Protein AF-A0A968EST2-F1 (afdb_monomer_lite)

Secondary structure (DSSP, 8-state):
-HHHHHHHTS-HHHHHHHHTT-HHHHHHHHHHHHHHHHHTTT---HHHHHHHHHHHTTS--TTGGG---EEEES--PPPHHHHHHHHHHHTTS-EEEE----S-HHHHHHHHHHHHHTT---------PPPPPS-----SSHHHHHHHHHHHHHHHHHTT--GGG-----S-HHHHHHHH-

Sequence (181 aa):
VRAHRALSELDDPALARLRATGLRTAEVVRIHGAVATRLRSGFSDEQDLVDAAVSALAGPSPVLDQLGPAIVFLPQRLTSSQTRLLTAVGDRGPLHVVAGVTGVERADDPVRTAVVALGGEWPDPGSTAPATADAALSVSDADDEVRHAVREIMAAALDGVPLGRCAVLYGNADPYGRLIA

Radius of gyration: 22.6 Å; chains: 1; bounding box: 52×50×50 Å

Foldseek 3Di:
DVLLVVCLLDDPVVLVVQLVPDDVSVVSSVVSVVVCVVCVVPDDDPQNVLVVLLVVLVDDDPVLLPPAEAEAEADFADRSSRLSSLLSNVVSHHYHYDHDDQQDCVRRVRSCVSCVSSVHDDDDPPHHHHDDDPDDDDDDDPLVVLVVLVVVLVVVVVVPDPSVPDDDDDDDCPPNVVNND

Structure (mmCIF, N/CA/C/O backbone):
data_AF-A0A968EST2-F1
#
_entry.id   AF-A0A968EST2-F1
#
loop_
_atom_site.group_PDB
_atom_site.id
_atom_site.type_symbol
_atom_site.label_atom_id
_atom_site.label_alt_id
_atom_site.label_comp_id
_atom_site.label_asym_id
_atom_site.label_entity_id
_atom_site.label_seq_id
_atom_site.pdbx_PDB_ins_code
_atom_site.Cartn_x
_atom_site.Cartn_y
_atom_site.Cartn_z
_atom_site.occupancy
_atom_site.B_iso_or_equiv
_atom_site.auth_seq_id
_atom_site.auth_comp_id
_atom_site.auth_asym_id
_atom_site.auth_atom_id
_atom_site.pdbx_PDB_model_num
ATOM 1 N N . VAL A 1 1 ? -14.835 13.474 -3.139 1.00 64.06 1 VAL A N 1
ATOM 2 C CA . VAL A 1 1 ? -14.476 12.068 -2.828 1.00 64.06 1 VAL A CA 1
ATOM 3 C C . VAL A 1 1 ? -13.168 11.965 -2.038 1.00 64.06 1 VAL A C 1
ATOM 5 O O . VAL A 1 1 ? -13.246 11.613 -0.872 1.00 64.06 1 VAL A O 1
ATOM 8 N N . ARG A 1 2 ? -11.996 12.358 -2.574 1.00 78.81 2 ARG A N 1
ATOM 9 C CA . ARG A 1 2 ? -10.688 12.215 -1.879 1.00 78.81 2 ARG A CA 1
ATOM 10 C C . ARG A 1 2 ? -10.628 12.832 -0.473 1.00 78.81 2 ARG A C 1
ATOM 12 O O . ARG A 1 2 ? -10.204 12.162 0.456 1.00 78.81 2 ARG A O 1
ATOM 19 N N . ALA A 1 3 ? -11.083 14.077 -0.311 1.00 82.12 3 ALA A N 1
ATOM 20 C CA . ALA A 1 3 ? -11.085 14.746 0.994 1.00 82.12 3 ALA A CA 1
ATOM 21 C C . ALA A 1 3 ? -12.013 14.061 2.012 1.00 82.12 3 ALA A C 1
ATOM 23 O O . ALA A 1 3 ? -11.669 13.969 3.179 1.00 82.12 3 ALA A O 1
ATOM 24 N N . HIS A 1 4 ? -13.165 13.543 1.570 1.00 82.50 4 HIS A N 1
ATOM 25 C CA . HIS A 1 4 ? -14.077 12.806 2.444 1.00 82.50 4 HIS A CA 1
ATOM 26 C C . HIS A 1 4 ? -13.445 11.489 2.910 1.00 82.50 4 HIS A C 1
ATOM 28 O O . HIS A 1 4 ? -13.439 11.237 4.106 1.00 82.50 4 HIS A O 1
ATOM 34 N N . ARG A 1 5 ? -12.827 10.720 1.999 1.00 81.00 5 ARG A N 1
ATOM 35 C CA . ARG A 1 5 ? -12.101 9.484 2.344 1.00 81.00 5 ARG A CA 1
ATOM 36 C C . ARG A 1 5 ? -10.985 9.746 3.358 1.00 81.00 5 ARG A C 1
ATOM 38 O O . ARG A 1 5 ? -10.945 9.096 4.387 1.00 81.00 5 ARG A O 1
ATOM 45 N N . ALA A 1 6 ? -10.146 10.753 3.108 1.00 83.94 6 ALA A N 1
ATOM 46 C CA . ALA A 1 6 ? -9.049 11.102 4.011 1.00 83.94 6 ALA A CA 1
ATOM 47 C C . ALA A 1 6 ? -9.532 11.537 5.405 1.00 83.94 6 ALA A C 1
ATOM 49 O O . ALA A 1 6 ? -8.909 11.194 6.399 1.00 83.94 6 ALA A O 1
ATOM 50 N N . LEU A 1 7 ? -10.642 12.281 5.488 1.00 87.88 7 LEU A N 1
ATOM 51 C CA . LEU A 1 7 ? -11.231 12.665 6.774 1.00 87.88 7 LEU A CA 1
ATOM 52 C C . LEU A 1 7 ? -11.902 11.494 7.495 1.00 87.88 7 LEU A C 1
ATOM 54 O O . LEU A 1 7 ? -11.974 11.526 8.714 1.00 87.88 7 LEU A O 1
ATOM 58 N N . SER A 1 8 ? -12.363 10.478 6.763 1.00 85.81 8 SER A N 1
ATOM 59 C CA . SER A 1 8 ? -12.994 9.294 7.361 1.00 85.81 8 SER A CA 1
ATOM 60 C C . SER A 1 8 ? -11.975 8.436 8.119 1.00 85.81 8 SER A C 1
ATOM 62 O O . SER A 1 8 ? -12.333 7.785 9.087 1.00 85.81 8 SER A O 1
ATOM 64 N N . GLU A 1 9 ? -10.688 8.481 7.752 1.00 84.69 9 GLU A N 1
ATOM 65 C CA . GLU A 1 9 ? -9.622 7.785 8.496 1.00 84.69 9 GLU A CA 1
ATOM 66 C C . GLU A 1 9 ? -9.309 8.406 9.870 1.00 84.69 9 GLU A C 1
ATOM 68 O O . GLU A 1 9 ? -8.563 7.819 10.657 1.00 84.69 9 GLU A O 1
ATOM 73 N N . LEU A 1 10 ? -9.829 9.603 10.153 1.00 86.31 10 LEU A N 1
ATOM 74 C CA . LEU A 1 10 ? -9.503 10.365 11.352 1.00 86.31 10 LEU A CA 1
ATOM 75 C C . LEU A 1 10 ? -10.518 10.123 12.465 1.00 86.31 10 LEU A C 1
ATOM 77 O O . LEU A 1 10 ? -11.724 10.123 12.239 1.00 86.31 10 LEU A O 1
ATOM 81 N N . ASP A 1 11 ? -10.011 10.010 13.690 1.00 82.88 11 ASP A N 1
ATOM 82 C CA . ASP A 1 11 ? -10.841 9.955 14.885 1.00 82.88 11 ASP A CA 1
ATOM 83 C C . ASP A 1 11 ? -11.453 11.329 15.232 1.00 82.88 11 ASP A C 1
ATOM 85 O O . ASP A 1 11 ? -11.012 12.391 14.771 1.00 82.88 11 ASP A O 1
ATOM 89 N N . ASP A 1 12 ? -12.485 11.324 16.079 1.00 85.31 12 ASP A N 1
ATOM 90 C CA . ASP A 1 12 ? -13.164 12.547 16.524 1.00 85.31 12 ASP A CA 1
ATOM 91 C C . ASP A 1 12 ? -12.202 13.603 17.114 1.00 85.31 12 ASP A C 1
ATOM 93 O O . ASP A 1 12 ? -12.330 14.788 16.768 1.00 85.31 12 ASP A O 1
ATOM 97 N N . PRO A 1 13 ? -11.199 13.233 17.943 1.00 89.12 13 PRO A N 1
ATOM 98 C CA . PRO A 1 13 ? -10.165 14.161 18.392 1.00 89.12 13 PRO A CA 1
ATOM 99 C C . PRO A 1 13 ? -9.362 14.801 17.251 1.00 89.12 13 PRO A C 1
ATOM 101 O O . PRO A 1 13 ? -9.110 16.011 17.288 1.00 89.12 13 PRO A O 1
ATOM 104 N N . ALA A 1 14 ? -8.947 14.041 16.233 1.00 89.75 14 ALA A N 1
ATOM 105 C CA . ALA A 1 14 ? -8.238 14.586 15.077 1.00 89.75 14 ALA A CA 1
ATOM 106 C C . ALA A 1 14 ? -9.124 15.527 14.255 1.00 89.75 14 ALA A C 1
ATOM 108 O O . ALA A 1 14 ? -8.673 16.615 13.876 1.00 89.75 14 ALA A O 1
ATOM 109 N N . LEU A 1 15 ? -10.395 15.178 14.047 1.00 91.62 15 LEU A N 1
ATOM 110 C CA . LEU A 1 15 ? -11.357 16.054 13.374 1.00 91.62 15 LEU A CA 1
ATOM 111 C C . LEU A 1 15 ? -11.587 17.355 14.156 1.00 91.62 15 LEU A C 1
ATOM 113 O O . LEU A 1 15 ? -11.681 18.428 13.554 1.00 91.62 15 LEU A O 1
ATOM 117 N N . ALA A 1 16 ? -11.636 17.296 15.490 1.00 90.94 16 ALA A N 1
ATOM 118 C CA . ALA A 1 16 ? -11.726 18.483 16.339 1.00 90.94 16 ALA A CA 1
ATOM 119 C C . ALA A 1 16 ? -10.489 19.388 16.199 1.00 90.94 16 ALA A C 1
ATOM 121 O O . ALA A 1 16 ? -10.640 20.600 16.016 1.00 90.94 16 ALA A O 1
ATOM 122 N N . ARG A 1 17 ? -9.278 18.812 16.189 1.00 94.50 17 ARG A N 1
ATOM 123 C CA . ARG A 1 17 ? -8.038 19.569 15.934 1.00 94.50 17 ARG A CA 1
ATOM 124 C C . ARG A 1 17 ? -8.050 20.233 14.558 1.00 94.50 17 ARG A C 1
ATOM 126 O O . ARG A 1 17 ? -7.703 21.405 14.452 1.00 94.50 17 ARG A O 1
ATOM 133 N N . LEU A 1 18 ? -8.507 19.533 13.517 1.00 92.94 18 LEU A N 1
ATOM 134 C CA . LEU A 1 18 ? -8.620 20.102 12.171 1.00 92.94 18 LEU A CA 1
ATOM 135 C C . LEU A 1 18 ? -9.603 21.274 12.111 1.00 92.94 18 LEU A C 1
ATOM 137 O O . LEU A 1 18 ? -9.278 22.299 11.510 1.00 92.94 18 LEU A O 1
ATOM 141 N N . ARG A 1 19 ? -10.765 21.174 12.769 1.00 92.69 19 ARG A N 1
ATOM 142 C CA . ARG A 1 19 ? -11.729 22.289 12.858 1.00 92.69 19 ARG A CA 1
ATOM 143 C C . ARG A 1 19 ? -11.097 23.552 13.453 1.00 92.69 19 ARG A C 1
ATOM 145 O O . ARG A 1 19 ? -11.405 24.647 12.997 1.00 92.69 19 ARG A O 1
ATOM 152 N N . ALA A 1 20 ? -10.190 23.405 14.418 1.00 93.75 20 ALA A N 1
ATOM 153 C CA . ALA A 1 20 ? -9.529 24.530 15.080 1.00 93.75 20 ALA A CA 1
ATOM 154 C C . ALA A 1 20 ? -8.467 25.243 14.216 1.00 93.75 20 ALA A C 1
ATOM 156 O O . ALA A 1 20 ? -8.042 26.340 14.566 1.00 93.75 20 ALA A O 1
ATOM 157 N N . THR A 1 21 ? -8.047 24.665 13.084 1.00 94.75 21 THR A N 1
ATOM 158 C CA . THR A 1 21 ? -6.991 25.254 12.231 1.00 94.75 21 THR A CA 1
ATOM 159 C C . THR A 1 21 ? -7.448 26.467 11.416 1.00 94.75 21 THR A C 1
ATOM 161 O O . THR A 1 21 ? -6.616 27.259 10.980 1.00 94.75 21 THR A O 1
ATOM 164 N N . GLY A 1 22 ? -8.756 26.632 11.195 1.00 94.69 22 GLY A N 1
ATOM 165 C CA . GLY A 1 22 ? -9.299 27.781 10.476 1.00 94.69 22 GLY A CA 1
ATOM 166 C C . GLY A 1 22 ? -10.699 27.551 9.913 1.00 94.69 22 GLY A C 1
ATOM 167 O O . GLY A 1 22 ? -11.165 26.419 9.782 1.00 94.69 22 GLY A O 1
ATOM 168 N N . LEU A 1 23 ? -11.357 28.647 9.523 1.00 93.81 23 LEU A N 1
ATOM 169 C CA . LEU A 1 23 ? -12.758 28.646 9.076 1.00 93.81 23 LEU A CA 1
ATOM 170 C C . LEU A 1 23 ? -13.008 27.713 7.883 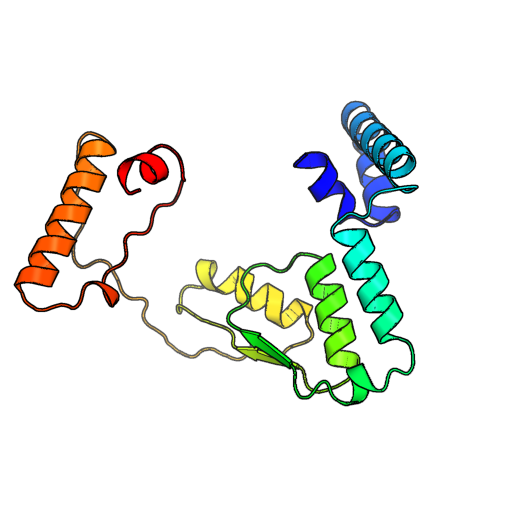1.00 93.81 23 LEU A C 1
ATOM 172 O O . LEU A 1 23 ? -13.971 26.951 7.876 1.00 93.81 23 LEU A O 1
ATOM 176 N N . ARG A 1 24 ? -12.114 27.722 6.886 1.00 92.81 24 ARG A N 1
ATOM 177 C CA . ARG A 1 24 ? -12.250 26.861 5.702 1.00 92.81 24 ARG A CA 1
ATOM 178 C C . ARG A 1 24 ? -12.141 25.379 6.060 1.00 92.81 24 ARG A C 1
ATOM 180 O O . ARG A 1 24 ? -12.927 24.580 5.561 1.00 92.81 24 ARG A O 1
ATOM 187 N N . THR A 1 25 ? -11.192 25.005 6.916 1.00 93.38 25 THR A N 1
ATOM 188 C CA . THR A 1 25 ? -11.027 23.613 7.358 1.00 93.38 25 THR A CA 1
ATOM 189 C C . THR A 1 25 ? -12.229 23.160 8.180 1.00 93.38 25 THR A C 1
ATOM 191 O O . THR A 1 25 ? -12.746 22.067 7.951 1.00 93.38 25 THR A O 1
ATOM 194 N N . ALA A 1 26 ? -12.728 24.018 9.075 1.00 92.62 26 ALA A N 1
ATOM 195 C CA . ALA A 1 26 ? -13.935 23.751 9.848 1.00 92.62 26 ALA A CA 1
ATOM 196 C C . ALA A 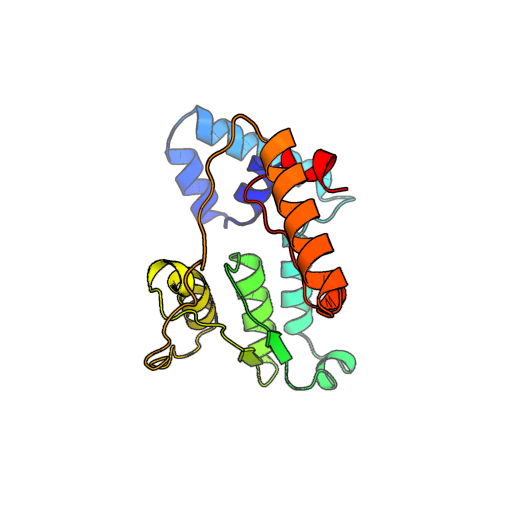1 26 ? -15.146 23.460 8.948 1.00 92.62 26 ALA A C 1
ATOM 198 O O . ALA A 1 26 ? -15.856 22.482 9.186 1.00 92.62 26 ALA A O 1
ATOM 199 N N . GLU A 1 27 ? -15.334 24.236 7.876 1.00 95.44 27 GLU A N 1
ATOM 200 C CA . GLU A 1 27 ? -16.402 23.999 6.897 1.00 95.44 27 GLU A CA 1
ATOM 201 C C . GLU A 1 27 ? -16.255 22.660 6.167 1.00 95.44 27 GLU A C 1
ATOM 203 O O . GLU A 1 27 ? -17.237 21.933 6.014 1.00 95.44 27 GLU A O 1
ATOM 208 N N . VAL A 1 28 ? -15.038 22.273 5.767 1.00 94.12 28 VAL A N 1
ATOM 209 C CA . VAL A 1 28 ? -14.808 20.964 5.130 1.00 94.12 28 VAL A CA 1
ATOM 210 C C . VAL A 1 28 ? -15.152 19.820 6.089 1.00 94.12 28 VAL A C 1
ATOM 212 O O . VAL A 1 28 ? -15.849 18.884 5.691 1.00 94.12 28 VAL A O 1
ATOM 215 N N . VAL A 1 29 ? -14.732 19.903 7.357 1.00 94.38 29 VAL A N 1
ATOM 216 C CA . VAL A 1 29 ? -15.063 18.883 8.368 1.00 94.38 29 VAL A CA 1
ATOM 217 C C . VAL A 1 29 ? -16.572 18.854 8.653 1.00 94.38 29 VAL A C 1
ATOM 219 O O . VAL A 1 29 ? -17.153 17.777 8.806 1.00 94.38 29 VAL A O 1
ATOM 222 N N . ARG A 1 30 ? -17.238 20.016 8.683 1.00 94.19 30 ARG A N 1
ATOM 223 C CA . ARG A 1 30 ? -18.699 20.114 8.838 1.00 94.19 30 ARG A CA 1
ATOM 224 C C . ARG A 1 30 ? -19.429 19.423 7.684 1.00 94.19 30 ARG A C 1
ATOM 226 O O . ARG A 1 30 ? -20.341 18.636 7.931 1.00 94.19 30 ARG A O 1
ATOM 233 N N . ILE A 1 31 ? -19.019 19.683 6.440 1.00 94.06 31 ILE A N 1
ATOM 234 C CA . ILE A 1 31 ? -19.592 19.040 5.249 1.00 94.06 31 ILE A CA 1
ATOM 235 C C . ILE A 1 31 ? -19.350 17.530 5.286 1.00 94.06 31 ILE A C 1
ATOM 237 O O . ILE A 1 31 ? -20.287 16.773 5.046 1.00 94.06 31 ILE A O 1
ATOM 241 N N . HIS A 1 32 ? -18.138 17.079 5.627 1.00 91.62 32 HIS A N 1
ATOM 242 C CA . HIS A 1 32 ? -17.841 15.652 5.782 1.00 91.62 32 HIS A CA 1
ATOM 243 C C . HIS A 1 32 ? -18.798 14.982 6.784 1.00 91.62 32 HIS A C 1
ATOM 245 O O . HIS A 1 32 ? -19.425 13.986 6.429 1.00 91.62 32 HIS A O 1
ATOM 251 N N . GLY A 1 33 ? -19.000 15.569 7.970 1.00 90.00 33 GLY A N 1
ATOM 252 C CA . GLY A 1 33 ? -19.917 15.019 8.976 1.00 90.00 33 GLY A CA 1
ATOM 253 C C . GLY A 1 33 ? -21.389 15.015 8.538 1.00 90.00 33 GLY A C 1
ATOM 254 O O . GLY A 1 33 ? -22.123 14.067 8.829 1.00 90.00 33 GLY A O 1
ATOM 255 N N . ALA A 1 34 ? -21.826 16.039 7.797 1.00 91.94 34 ALA A N 1
ATOM 256 C CA . ALA A 1 34 ? -23.176 16.096 7.235 1.00 91.94 34 ALA A CA 1
ATOM 257 C C . ALA A 1 34 ? -23.397 15.017 6.159 1.00 91.94 34 ALA A C 1
ATOM 259 O O . ALA A 1 34 ? -24.446 14.371 6.142 1.00 91.94 34 ALA A O 1
ATOM 260 N N . VAL A 1 35 ? -22.399 14.792 5.296 1.00 90.19 35 VAL A N 1
ATOM 261 C CA . VAL A 1 35 ? -22.420 13.724 4.285 1.00 90.19 35 VAL A CA 1
ATOM 262 C C . VAL A 1 35 ? -22.455 12.354 4.955 1.00 90.19 35 VAL A C 1
ATOM 264 O O . VAL A 1 35 ? -23.361 11.580 4.655 1.00 90.19 35 VAL A O 1
ATOM 267 N N . ALA A 1 36 ? -21.552 12.086 5.905 1.00 87.69 36 ALA A N 1
ATOM 268 C CA . ALA A 1 36 ? -21.522 10.823 6.645 1.00 87.69 36 ALA A CA 1
ATOM 269 C C . ALA A 1 36 ? -22.883 10.549 7.305 1.00 87.69 36 ALA A C 1
ATOM 271 O O . ALA A 1 36 ? -23.489 9.503 7.096 1.00 87.69 36 ALA A O 1
ATOM 272 N N . THR A 1 37 ? -23.445 11.549 7.993 1.00 89.62 37 THR A N 1
ATOM 273 C CA . THR A 1 37 ? -24.767 11.444 8.630 1.00 89.62 37 THR A CA 1
ATOM 274 C C . THR A 1 37 ? -25.881 11.076 7.660 1.00 89.62 37 THR A C 1
ATOM 276 O O . THR A 1 37 ? -26.744 10.271 8.004 1.00 89.62 37 THR A O 1
ATOM 279 N N . ARG A 1 38 ? -25.872 11.653 6.457 1.00 90.12 38 ARG A N 1
ATOM 280 C CA . ARG A 1 38 ? -26.900 11.393 5.447 1.00 90.12 38 ARG A CA 1
ATOM 281 C C . ARG A 1 38 ? -26.769 10.010 4.806 1.00 90.12 38 ARG A C 1
ATOM 283 O O . ARG A 1 38 ? -27.780 9.470 4.371 1.00 90.12 38 ARG A O 1
ATOM 290 N N . LEU A 1 39 ? -25.557 9.464 4.728 1.00 89.44 39 LEU A N 1
ATOM 291 C CA . LEU A 1 39 ? -25.290 8.170 4.093 1.00 89.44 39 LEU A CA 1
ATOM 292 C C . LEU A 1 39 ? -25.456 6.978 5.050 1.00 89.44 39 LEU A C 1
ATOM 294 O O . LEU A 1 39 ? -25.831 5.902 4.586 1.00 89.44 39 LEU A O 1
ATOM 298 N N . ARG A 1 40 ? -25.287 7.183 6.367 1.00 85.38 40 ARG A N 1
ATOM 299 C CA . ARG A 1 40 ? -25.328 6.128 7.403 1.00 85.38 40 ARG A CA 1
ATOM 300 C C . ARG A 1 40 ? -26.530 5.178 7.349 1.00 85.38 40 ARG A C 1
ATOM 302 O O . ARG A 1 40 ? -26.417 4.048 7.800 1.00 85.38 40 ARG A O 1
ATOM 309 N N . SER A 1 41 ? -27.695 5.616 6.863 1.00 84.69 41 SER A N 1
ATOM 310 C CA . SER A 1 41 ? -28.906 4.782 6.876 1.00 84.69 41 SER A CA 1
ATOM 311 C C . SER A 1 41 ? -28.983 3.756 5.743 1.00 84.69 41 SER A C 1
ATOM 313 O O . SER A 1 41 ? -29.874 2.912 5.773 1.00 84.69 41 SER A O 1
ATOM 315 N N . GLY A 1 42 ? -28.116 3.837 4.730 1.00 88.88 42 GLY A N 1
ATOM 316 C CA . GLY A 1 42 ? -28.184 2.940 3.569 1.00 88.88 42 GLY A CA 1
ATOM 317 C C . GLY A 1 42 ? -26.850 2.612 2.909 1.00 88.88 42 GLY A C 1
ATOM 318 O O . GLY A 1 42 ? -26.836 1.850 1.947 1.00 88.88 42 GLY A O 1
ATOM 319 N N . PHE A 1 43 ? -25.747 3.177 3.396 1.00 87.44 43 PHE A N 1
ATOM 320 C CA . PHE A 1 43 ? -24.418 2.965 2.840 1.00 87.44 43 PHE A CA 1
ATOM 321 C C . PHE A 1 43 ? -23.405 2.783 3.964 1.00 87.44 43 PHE A C 1
ATOM 323 O O . PHE A 1 43 ? -23.509 3.432 5.003 1.00 87.44 43 PHE A O 1
ATOM 330 N N . SER A 1 44 ? -22.422 1.930 3.700 1.00 85.12 44 SER A N 1
ATOM 331 C CA . SER A 1 44 ? -21.214 1.776 4.504 1.00 85.12 44 SER A CA 1
ATOM 332 C C . SER A 1 44 ? -20.021 2.206 3.667 1.00 85.12 44 SER A C 1
ATOM 334 O O . SER A 1 44 ? -19.972 1.913 2.465 1.00 85.12 44 SER A O 1
ATOM 336 N N . ASP A 1 45 ? -19.074 2.900 4.283 1.00 85.19 45 ASP A N 1
ATOM 337 C CA . ASP A 1 45 ? -17.776 3.164 3.674 1.00 85.19 45 ASP A CA 1
ATOM 338 C C . ASP A 1 45 ? -16.708 2.148 4.123 1.00 85.19 45 ASP A C 1
ATOM 340 O O . ASP A 1 45 ? -16.985 1.163 4.805 1.00 85.19 45 ASP A O 1
ATOM 344 N N . GLU A 1 46 ? -15.469 2.352 3.677 1.00 84.50 46 GLU A N 1
ATOM 345 C CA . GLU A 1 46 ? -14.337 1.487 4.025 1.00 84.50 46 GLU A CA 1
ATOM 346 C C . GLU A 1 46 ? -14.062 1.454 5.539 1.00 84.50 46 GLU A C 1
ATOM 348 O O . GLU A 1 46 ? -13.641 0.420 6.053 1.00 84.50 46 GLU A O 1
ATOM 353 N N . GLN A 1 47 ? -14.326 2.548 6.260 1.00 83.75 47 GLN A N 1
ATOM 354 C CA . GLN A 1 47 ? -14.119 2.630 7.707 1.00 83.75 47 GLN A CA 1
ATOM 355 C C . GLN A 1 47 ? -15.212 1.888 8.461 1.00 83.75 47 GLN A C 1
ATOM 357 O O . GLN A 1 47 ? -14.891 1.100 9.347 1.00 83.75 47 GLN A O 1
ATOM 362 N N . ASP A 1 48 ? -16.473 2.049 8.050 1.00 86.62 48 ASP A N 1
ATOM 363 C CA . ASP A 1 48 ? -17.592 1.296 8.625 1.00 86.62 48 ASP A CA 1
ATOM 364 C C . ASP A 1 48 ? -17.354 -0.221 8.512 1.00 86.62 48 ASP A C 1
ATOM 366 O O . ASP A 1 48 ? -17.606 -0.977 9.453 1.00 86.62 48 ASP A O 1
ATOM 370 N N . LEU A 1 49 ? -16.830 -0.676 7.366 1.00 90.44 49 LEU A N 1
ATOM 371 C CA . LEU A 1 49 ? -16.499 -2.085 7.141 1.00 90.44 49 LEU A CA 1
ATOM 372 C C . LEU A 1 49 ? -15.337 -2.559 8.019 1.00 90.44 49 LEU A C 1
ATOM 374 O O . LEU A 1 49 ? -15.401 -3.662 8.565 1.00 90.44 49 LEU A O 1
ATOM 378 N N . VAL A 1 50 ? -14.290 -1.744 8.169 1.00 91.81 50 VAL A N 1
ATOM 379 C CA . VAL A 1 50 ? -13.159 -2.056 9.054 1.00 91.81 50 VAL A CA 1
ATOM 380 C C . VAL A 1 50 ? -13.616 -2.140 10.506 1.00 91.81 50 VAL A C 1
ATOM 382 O O . VAL A 1 50 ? -13.289 -3.112 11.184 1.00 91.81 50 VAL A O 1
ATOM 385 N N . ASP A 1 51 ? -14.398 -1.176 10.981 1.00 89.56 51 ASP A N 1
ATOM 386 C CA . ASP A 1 51 ? -14.851 -1.136 12.369 1.00 89.56 51 ASP A CA 1
ATOM 387 C C . ASP A 1 51 ? -15.814 -2.298 12.670 1.00 89.56 51 ASP A C 1
ATOM 389 O O . ASP A 1 51 ? -15.698 -2.951 13.712 1.00 89.56 51 ASP A O 1
ATOM 393 N N . ALA A 1 52 ? -16.700 -2.640 11.728 1.00 91.38 52 ALA A N 1
ATOM 394 C CA . ALA A 1 52 ? -17.542 -3.830 11.827 1.00 91.38 52 ALA A CA 1
ATOM 395 C C . ALA A 1 52 ? -16.714 -5.127 11.858 1.00 91.38 52 ALA A C 1
ATOM 397 O O . ALA A 1 52 ? -17.002 -6.019 12.659 1.00 91.38 52 ALA A O 1
ATOM 398 N N . ALA A 1 53 ? -15.668 -5.232 11.032 1.00 92.56 53 ALA A N 1
ATOM 399 C CA . ALA A 1 53 ? -14.777 -6.391 11.018 1.00 92.56 53 ALA A CA 1
ATOM 400 C C . ALA A 1 53 ? -13.980 -6.519 12.326 1.00 92.56 53 ALA A C 1
ATOM 402 O O . ALA A 1 53 ? -13.929 -7.605 12.900 1.00 92.56 53 ALA A O 1
ATOM 403 N N . VAL A 1 54 ? -13.422 -5.419 12.840 1.00 93.44 54 VAL A N 1
ATOM 404 C CA . VAL A 1 54 ? -12.737 -5.380 14.144 1.00 93.44 54 VAL A CA 1
ATOM 405 C C . VAL A 1 54 ? -13.696 -5.771 15.271 1.00 93.44 54 VAL A C 1
ATOM 407 O O . VAL A 1 54 ? -13.336 -6.564 16.139 1.00 93.44 54 VAL A O 1
ATOM 410 N N . SER A 1 55 ? -14.940 -5.287 15.240 1.00 91.81 55 SER A N 1
ATOM 411 C CA . SER A 1 55 ? -15.962 -5.672 16.220 1.00 91.81 55 SER A CA 1
ATOM 412 C C . SER A 1 55 ? -16.312 -7.164 16.137 1.00 91.81 55 SER A C 1
ATOM 414 O O . SER A 1 55 ? -16.389 -7.840 17.165 1.00 91.81 55 SER A O 1
ATOM 416 N N . ALA A 1 56 ? -16.448 -7.720 14.929 1.00 90.81 56 ALA A N 1
ATOM 417 C CA . ALA A 1 56 ? -16.659 -9.156 14.734 1.00 90.81 56 ALA A CA 1
ATOM 418 C C . ALA A 1 56 ? -15.462 -9.987 15.241 1.00 90.81 56 ALA A C 1
ATOM 420 O O . ALA A 1 56 ? -15.652 -11.033 15.865 1.00 90.81 56 ALA A O 1
ATOM 421 N N . LEU A 1 57 ? -14.240 -9.474 15.060 1.00 90.69 57 LEU A N 1
ATOM 422 C CA . LEU A 1 57 ? -12.991 -9.994 15.626 1.00 90.69 57 LEU A CA 1
ATOM 423 C C . LEU A 1 57 ? -12.859 -9.766 17.144 1.00 90.69 57 LEU A C 1
ATOM 425 O O . LEU A 1 57 ? -11.852 -10.166 17.722 1.00 90.69 57 LEU A O 1
ATOM 429 N N . ALA A 1 58 ? -13.868 -9.261 17.857 1.00 86.81 58 ALA A N 1
ATOM 430 C CA . ALA A 1 58 ? -13.914 -9.309 19.326 1.00 86.81 58 ALA A CA 1
ATOM 431 C C . ALA A 1 58 ? -14.802 -10.450 19.868 1.00 86.81 58 ALA A C 1
ATOM 433 O O . ALA A 1 58 ? -14.603 -10.906 20.992 1.00 86.81 58 ALA A O 1
ATOM 434 N N . GLY A 1 59 ? -15.757 -10.951 19.075 1.00 85.81 59 GLY A N 1
ATOM 435 C CA . GLY A 1 59 ? -16.718 -11.976 19.503 1.00 85.81 59 GLY A CA 1
ATOM 436 C C . GLY A 1 59 ? -16.322 -13.425 19.168 1.00 85.81 59 GLY A C 1
ATOM 437 O O . GLY A 1 59 ? -15.529 -13.661 18.253 1.00 85.81 59 GLY A O 1
ATOM 438 N N . PRO A 1 60 ? -16.888 -14.429 19.860 1.00 83.38 60 PRO A N 1
ATOM 439 C CA . PRO A 1 60 ? -16.693 -15.832 19.499 1.00 83.38 60 PRO A CA 1
ATOM 440 C C . PRO A 1 60 ? -17.251 -16.106 18.097 1.00 83.38 60 PRO A C 1
ATOM 442 O O . PRO A 1 60 ? -18.359 -15.679 17.769 1.00 83.38 60 PRO A O 1
ATOM 445 N N . SER A 1 61 ? -16.492 -16.816 17.262 1.00 84.06 61 SER A N 1
ATOM 446 C CA . SER A 1 61 ? -16.924 -17.164 15.907 1.00 84.06 61 SER A CA 1
ATOM 447 C C . SER A 1 61 ? -16.236 -18.445 15.431 1.00 84.06 61 SER A C 1
ATOM 449 O O . SER A 1 61 ? -15.033 -18.411 15.175 1.00 84.06 61 SER A O 1
ATOM 451 N N . PRO A 1 62 ? -16.991 -19.534 15.189 1.00 83.69 62 PRO A N 1
ATOM 452 C CA . PRO A 1 62 ? -16.433 -20.800 14.702 1.00 83.69 62 PRO A CA 1
ATOM 453 C C . PRO A 1 62 ? -15.689 -20.690 13.365 1.00 83.69 62 PRO A C 1
ATOM 455 O O . PRO A 1 62 ? -14.865 -21.541 13.040 1.00 83.69 62 PRO A O 1
ATOM 458 N N . VAL A 1 63 ? -16.014 -19.671 12.563 1.00 84.25 63 VAL A N 1
ATOM 459 C CA . VAL A 1 63 ? -15.332 -19.385 11.293 1.00 84.25 63 VAL A CA 1
ATOM 460 C C . VAL A 1 63 ? -13.978 -18.731 11.553 1.00 84.25 63 VAL A C 1
ATOM 462 O O . VAL A 1 63 ? -12.999 -19.074 10.899 1.00 84.25 63 VAL A O 1
ATOM 465 N N . LEU A 1 64 ? -13.910 -17.813 12.522 1.00 82.56 64 LEU A N 1
ATOM 466 C CA . LEU A 1 64 ? -12.658 -17.156 12.898 1.00 82.56 64 LEU A CA 1
ATOM 467 C C . LEU A 1 64 ? -11.729 -18.104 13.663 1.00 82.56 64 LEU A C 1
ATOM 469 O O . LEU A 1 64 ? -10.521 -17.982 13.529 1.00 82.56 64 LEU A O 1
ATOM 473 N N . ASP A 1 65 ? -12.269 -19.090 14.378 1.00 83.12 65 ASP A N 1
ATOM 474 C CA . ASP A 1 65 ? -11.468 -20.129 15.044 1.00 83.12 65 ASP A CA 1
ATOM 475 C C . ASP A 1 65 ? -10.733 -21.042 14.040 1.00 83.12 65 ASP A C 1
ATOM 477 O O . ASP A 1 65 ? -9.767 -21.717 14.387 1.00 83.12 65 ASP A O 1
ATOM 481 N N . GLN A 1 66 ? -11.181 -21.058 12.780 1.00 85.88 66 GLN A N 1
ATOM 482 C CA . GLN A 1 66 ? -10.531 -21.765 11.670 1.00 85.88 66 GLN A CA 1
ATOM 483 C C . GLN A 1 66 ? -9.584 -20.865 10.868 1.00 85.88 66 GLN A C 1
ATOM 485 O O . GLN A 1 66 ? -8.923 -21.343 9.941 1.00 85.88 66 GLN A O 1
ATOM 490 N N . LEU A 1 67 ? -9.518 -19.571 11.196 1.00 81.38 67 LEU A N 1
ATOM 491 C CA . LEU A 1 67 ? -8.578 -18.646 10.585 1.00 81.38 67 LEU A CA 1
ATOM 492 C C . LEU A 1 67 ? -7.184 -19.002 11.112 1.00 81.38 67 LEU A C 1
ATOM 494 O O . LEU A 1 67 ? -6.805 -18.645 12.223 1.00 81.38 67 LEU A O 1
ATOM 498 N N . GLY A 1 68 ? -6.449 -19.793 10.332 1.00 87.31 68 GLY A N 1
ATOM 499 C CA . GLY A 1 68 ? -5.057 -20.120 10.622 1.00 87.31 68 GLY A CA 1
ATOM 500 C C . GLY A 1 68 ? -4.145 -18.882 10.595 1.00 87.31 68 GLY A C 1
ATOM 501 O O . GLY A 1 68 ? -4.623 -17.750 10.495 1.00 87.31 68 GLY A O 1
ATOM 502 N N . PRO A 1 69 ? -2.817 -19.077 10.644 1.00 92.50 69 PRO A N 1
ATOM 503 C CA . PRO A 1 69 ? -1.858 -17.977 10.603 1.00 92.50 69 PRO A CA 1
ATOM 504 C C . PRO A 1 69 ? -2.097 -17.036 9.417 1.00 92.50 69 PRO A C 1
ATOM 506 O O . PRO A 1 69 ? -2.207 -17.478 8.270 1.00 92.50 69 PRO A O 1
ATOM 509 N N . ALA A 1 70 ? -2.151 -15.737 9.694 1.00 94.06 70 ALA A N 1
ATOM 510 C CA . ALA A 1 70 ? -2.342 -14.709 8.682 1.00 94.06 70 ALA A CA 1
ATOM 511 C C . ALA A 1 70 ? -0.988 -14.214 8.156 1.00 94.06 70 ALA A C 1
ATOM 513 O O . ALA A 1 70 ? -0.025 -14.077 8.912 1.00 94.06 70 ALA A O 1
ATOM 514 N N . ILE A 1 71 ? -0.912 -13.920 6.855 1.00 96.19 71 ILE A N 1
ATOM 515 C CA . ILE A 1 71 ? 0.300 -13.404 6.208 1.00 96.19 71 ILE A CA 1
ATOM 516 C C . ILE A 1 71 ? -0.007 -12.055 5.559 1.00 96.19 71 ILE A C 1
ATOM 518 O O . ILE A 1 71 ? -0.823 -11.968 4.642 1.00 96.19 71 ILE A O 1
ATOM 522 N N . VAL A 1 72 ? 0.694 -11.010 5.996 1.00 96.25 72 VAL A N 1
ATOM 523 C CA . VAL A 1 72 ? 0.726 -9.703 5.333 1.00 96.25 72 VAL A CA 1
ATOM 524 C C . VAL A 1 72 ? 1.892 -9.708 4.354 1.00 96.25 72 VAL A C 1
ATOM 526 O O . VAL A 1 72 ? 3.057 -9.602 4.742 1.00 96.25 72 VAL A O 1
ATOM 529 N N . PHE A 1 73 ? 1.581 -9.885 3.075 1.00 96.31 73 PHE A N 1
ATOM 530 C CA . PHE A 1 73 ? 2.590 -10.045 2.035 1.00 96.31 73 PHE A CA 1
ATOM 531 C C . PHE A 1 73 ? 2.995 -8.701 1.420 1.00 96.31 73 PHE A C 1
ATOM 533 O O . PHE A 1 73 ? 2.164 -8.020 0.824 1.00 96.31 73 PHE A O 1
ATOM 540 N N . LEU A 1 74 ? 4.279 -8.348 1.552 1.00 95.12 74 LEU A N 1
ATOM 541 C CA . LEU A 1 74 ? 4.914 -7.150 0.991 1.00 95.12 74 LEU A CA 1
ATOM 542 C C . LEU A 1 74 ? 4.128 -5.851 1.257 1.00 95.12 74 LEU A C 1
ATOM 544 O O . LEU A 1 74 ? 3.814 -5.123 0.307 1.00 95.12 74 LEU A O 1
ATOM 548 N N . PRO A 1 75 ? 3.794 -5.533 2.528 1.00 94.81 75 PRO A N 1
ATOM 549 C CA . PRO A 1 75 ? 3.093 -4.294 2.822 1.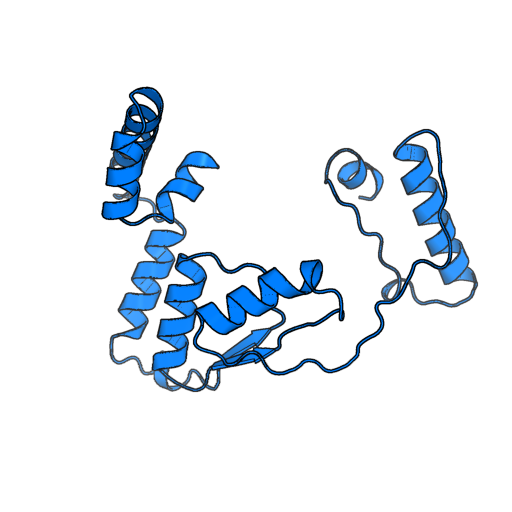00 94.81 75 PRO A CA 1
ATOM 550 C C . PRO A 1 75 ? 3.940 -3.091 2.411 1.00 94.81 75 PRO A C 1
ATOM 552 O O . PRO A 1 75 ? 5.163 -3.103 2.509 1.00 94.81 75 PRO A O 1
ATOM 555 N N . GLN A 1 76 ? 3.262 -2.039 1.965 1.00 91.44 76 GLN A N 1
ATOM 556 C CA . GLN A 1 76 ? 3.864 -0.742 1.673 1.00 91.44 76 GLN A CA 1
ATOM 557 C C . GLN A 1 76 ? 3.423 0.241 2.759 1.00 91.44 76 GLN A C 1
ATOM 559 O O . GLN A 1 76 ? 3.749 0.060 3.924 1.00 91.44 76 GLN A O 1
ATOM 564 N N . ARG A 1 77 ? 2.625 1.256 2.414 1.00 93.00 77 ARG A N 1
ATOM 565 C CA . ARG A 1 77 ? 1.973 2.116 3.407 1.00 93.00 77 ARG A CA 1
ATOM 566 C C . ARG A 1 77 ? 0.675 1.476 3.870 1.00 93.00 77 ARG A C 1
ATOM 568 O O . ARG A 1 77 ? -0.170 1.158 3.036 1.00 93.00 77 ARG A O 1
ATOM 575 N N . LEU A 1 78 ? 0.513 1.366 5.183 1.00 92.62 78 LEU A N 1
ATOM 576 C CA . LEU A 1 78 ? -0.759 1.024 5.806 1.00 92.62 78 LEU A CA 1
ATOM 577 C C . LEU A 1 78 ? -1.483 2.302 6.228 1.00 92.62 78 LEU A C 1
ATOM 579 O O . LEU A 1 78 ? -0.876 3.215 6.792 1.00 92.62 78 LEU A O 1
ATOM 583 N N . THR A 1 79 ? -2.781 2.368 5.942 1.00 89.00 79 THR A N 1
ATOM 584 C CA . THR A 1 79 ? -3.671 3.374 6.535 1.00 89.00 79 THR A CA 1
ATOM 585 C C . THR A 1 79 ? -3.935 3.038 7.999 1.00 89.00 79 THR A C 1
ATOM 587 O O . THR A 1 79 ? -3.783 1.888 8.419 1.00 89.00 79 THR A O 1
ATOM 590 N N . SER A 1 80 ? -4.415 4.007 8.780 1.00 87.31 80 SER A N 1
ATOM 591 C CA . SER A 1 80 ? -4.782 3.759 10.181 1.00 87.31 80 SER A CA 1
ATOM 592 C C . SER A 1 80 ? -5.817 2.638 10.316 1.00 87.31 80 SER A C 1
ATOM 594 O O . SER A 1 80 ? -5.718 1.810 11.216 1.00 87.31 80 SER A O 1
ATOM 596 N N . SER A 1 81 ? -6.777 2.576 9.392 1.00 88.94 81 SER A N 1
ATOM 597 C CA . SER A 1 81 ? -7.816 1.543 9.374 1.00 88.94 81 SER A CA 1
ATOM 598 C C . SER A 1 81 ? -7.272 0.143 9.077 1.00 88.94 81 SER A C 1
ATOM 600 O O . SER A 1 81 ? -7.617 -0.812 9.769 1.00 88.94 81 SER A O 1
ATOM 602 N N . GLN A 1 82 ? -6.346 0.028 8.121 1.00 92.69 82 GLN A N 1
ATOM 603 C CA . GLN A 1 82 ? -5.673 -1.234 7.817 1.00 92.69 82 GLN A CA 1
ATOM 604 C C . GLN A 1 82 ? -4.838 -1.710 9.004 1.00 92.69 82 GLN A C 1
ATOM 606 O O . GLN A 1 82 ? -4.910 -2.886 9.351 1.00 92.69 82 GLN A O 1
ATOM 611 N N . THR A 1 83 ? -4.103 -0.806 9.659 1.00 94.31 83 THR A N 1
ATOM 612 C CA . THR A 1 83 ? -3.353 -1.138 10.874 1.00 94.31 83 THR A CA 1
ATOM 613 C C . THR A 1 83 ? -4.285 -1.663 11.965 1.00 94.31 83 THR A C 1
ATOM 615 O O . THR A 1 83 ? -4.034 -2.747 12.475 1.00 94.31 83 THR A O 1
ATOM 618 N N . ARG A 1 84 ? -5.401 -0.975 12.267 1.00 93.19 84 ARG A N 1
ATOM 619 C CA . ARG A 1 84 ? -6.377 -1.443 13.277 1.00 93.19 84 ARG A CA 1
ATOM 620 C C . ARG A 1 84 ? -6.907 -2.843 12.968 1.00 93.19 84 ARG A C 1
ATOM 622 O O . ARG A 1 84 ? -6.951 -3.686 13.860 1.00 93.19 84 ARG A O 1
ATOM 629 N N . LEU A 1 85 ? -7.300 -3.087 11.718 1.00 94.62 85 LEU A N 1
ATOM 630 C CA . LEU A 1 85 ? -7.821 -4.387 11.304 1.00 94.62 85 LEU A CA 1
ATOM 631 C C . LEU A 1 85 ? -6.770 -5.490 11.453 1.00 94.62 85 LEU A C 1
ATOM 633 O O . LEU A 1 85 ? -7.058 -6.537 12.023 1.00 94.62 85 LEU A O 1
ATOM 637 N N . LEU A 1 86 ? -5.556 -5.257 10.954 1.00 95.62 86 LEU A N 1
ATOM 638 C CA . LEU A 1 86 ? -4.476 -6.240 11.006 1.00 95.62 86 LEU A CA 1
ATOM 639 C C . LEU A 1 86 ? -4.028 -6.521 12.445 1.00 95.62 86 LEU A C 1
ATOM 641 O O . LEU A 1 86 ? -3.785 -7.678 12.773 1.00 95.62 86 LEU A O 1
ATOM 645 N N . THR A 1 87 ? -3.993 -5.509 13.316 1.00 94.75 87 THR A N 1
ATOM 646 C CA . THR A 1 87 ? -3.758 -5.707 14.754 1.00 94.75 87 THR A CA 1
ATOM 647 C C . THR A 1 87 ? -4.839 -6.597 15.368 1.00 94.75 87 THR A C 1
ATOM 649 O O . THR A 1 87 ? -4.501 -7.594 15.995 1.00 94.75 87 THR A O 1
ATOM 652 N N . ALA A 1 88 ? -6.124 -6.329 15.105 1.00 93.81 88 ALA A N 1
ATOM 653 C CA . ALA A 1 88 ? -7.218 -7.158 15.622 1.00 93.81 88 ALA A CA 1
ATOM 654 C C . ALA A 1 88 ? -7.171 -8.610 15.104 1.00 93.81 88 ALA A C 1
ATOM 656 O O . ALA A 1 88 ? -7.569 -9.538 15.806 1.00 93.81 88 ALA A O 1
ATOM 657 N N . VAL A 1 89 ? -6.673 -8.826 13.881 1.00 93.56 89 VAL A N 1
ATOM 658 C CA . VAL A 1 89 ? -6.400 -10.175 13.360 1.00 93.56 89 VAL A CA 1
ATOM 659 C C . VAL A 1 89 ? -5.233 -10.825 14.113 1.00 93.56 89 VAL A C 1
ATOM 661 O O . VAL A 1 89 ? -5.334 -11.991 14.486 1.00 93.56 89 VAL A O 1
ATOM 664 N N . GLY A 1 90 ? -4.155 -10.083 14.375 1.00 92.56 90 GLY A N 1
ATOM 665 C CA . GLY A 1 90 ? -3.006 -10.560 15.152 1.00 92.56 90 GLY A CA 1
ATOM 666 C C . GLY A 1 90 ? -3.339 -10.904 16.609 1.00 92.56 90 GLY A C 1
ATOM 667 O O . GLY A 1 90 ? -2.758 -11.829 17.171 1.00 92.56 90 GLY A O 1
ATOM 668 N N . ASP A 1 91 ? -4.333 -10.242 17.201 1.00 91.25 91 ASP A N 1
ATOM 669 C CA . ASP A 1 91 ? -4.816 -10.558 18.553 1.00 91.25 91 ASP A CA 1
ATOM 670 C C . ASP A 1 91 ? -5.527 -11.925 18.626 1.00 91.25 91 ASP A C 1
ATOM 672 O O . ASP A 1 91 ? -5.675 -12.501 19.707 1.00 91.25 91 ASP A O 1
ATOM 676 N N . ARG A 1 92 ? -5.968 -12.472 17.483 1.00 89.00 92 ARG A N 1
ATOM 677 C CA . ARG A 1 92 ? -6.614 -13.795 17.391 1.00 89.00 92 ARG A CA 1
ATOM 678 C C . ARG A 1 92 ? -5.631 -14.939 17.191 1.00 89.00 92 ARG A C 1
ATOM 680 O O . ARG A 1 92 ? -5.955 -16.078 17.524 1.00 89.00 92 ARG A O 1
ATOM 687 N N . GLY A 1 93 ? -4.463 -14.664 16.625 1.00 89.00 93 GLY A N 1
ATOM 688 C CA . GLY A 1 93 ? -3.506 -15.696 16.263 1.00 89.00 93 GLY A CA 1
ATOM 689 C C . GLY A 1 93 ? -2.293 -15.147 15.517 1.00 89.00 93 GLY A C 1
ATOM 690 O O . GLY A 1 93 ? -2.181 -13.944 15.297 1.00 89.00 93 GLY A O 1
ATOM 691 N N . PRO A 1 94 ? -1.358 -16.023 15.114 1.00 91.81 94 PRO A N 1
ATOM 692 C CA . PRO A 1 94 ? -0.103 -15.594 14.511 1.00 91.81 94 PRO A CA 1
ATOM 693 C C . PRO A 1 94 ? -0.313 -14.748 13.248 1.00 91.81 94 PRO A C 1
ATOM 695 O O . PRO A 1 94 ? -0.948 -15.191 12.289 1.00 91.81 94 PRO A O 1
ATOM 698 N N . LEU A 1 95 ? 0.278 -13.551 13.242 1.00 94.69 95 LEU A N 1
ATOM 699 C CA . LEU A 1 95 ? 0.355 -12.658 12.090 1.00 94.69 95 LEU A CA 1
ATOM 700 C C . LEU A 1 95 ? 1.814 -12.545 11.644 1.00 94.69 95 LEU A C 1
ATOM 702 O O . LEU A 1 95 ? 2.670 -12.075 12.392 1.00 94.69 95 LEU A O 1
ATOM 706 N N . HIS A 1 96 ? 2.097 -12.957 10.415 1.00 95.31 96 HIS A N 1
ATOM 707 C CA . HIS A 1 96 ? 3.427 -12.877 9.825 1.00 95.31 96 HIS A CA 1
ATOM 708 C C . HIS A 1 96 ? 3.474 -11.776 8.776 1.00 95.31 96 HIS A C 1
ATOM 710 O O . HIS A 1 96 ? 2.638 -11.727 7.876 1.00 95.31 96 HIS A O 1
ATOM 716 N N . VAL A 1 97 ? 4.485 -10.915 8.851 1.00 95.56 97 VAL A N 1
ATOM 717 C CA . VAL A 1 97 ? 4.727 -9.894 7.832 1.00 95.56 97 VAL A CA 1
ATOM 718 C C . VAL A 1 97 ? 5.906 -10.321 6.972 1.00 95.56 97 VAL A C 1
ATOM 720 O O . VAL A 1 97 ? 7.008 -10.526 7.475 1.00 95.56 97 VAL A O 1
ATOM 723 N N . VAL A 1 98 ? 5.685 -10.431 5.664 1.00 95.25 98 VAL A N 1
ATOM 724 C CA . VAL A 1 98 ? 6.766 -10.598 4.686 1.00 95.25 98 VAL A CA 1
ATOM 725 C C . VAL A 1 98 ? 7.137 -9.209 4.186 1.00 95.25 98 VAL A C 1
ATOM 727 O O . VAL A 1 98 ? 6.482 -8.676 3.295 1.00 95.25 98 VAL A O 1
ATOM 730 N N . ALA A 1 99 ? 8.150 -8.596 4.796 1.00 93.25 99 ALA A N 1
ATOM 731 C CA . ALA A 1 99 ? 8.623 -7.263 4.434 1.00 93.25 99 ALA A CA 1
ATOM 732 C C . ALA A 1 99 ? 9.613 -7.331 3.260 1.00 93.25 99 ALA A C 1
ATOM 734 O O . ALA A 1 99 ? 10.625 -8.025 3.331 1.00 93.25 99 ALA A O 1
ATOM 735 N N . GLY A 1 100 ? 9.320 -6.607 2.179 1.00 91.38 100 GLY A N 1
ATOM 736 C CA . GLY A 1 100 ? 10.245 -6.441 1.058 1.00 91.38 100 GLY A CA 1
ATOM 737 C C . GLY A 1 100 ? 11.209 -5.290 1.318 1.00 91.38 100 GLY A C 1
ATOM 738 O O . GLY A 1 100 ? 10.769 -4.219 1.730 1.00 91.38 100 GLY A O 1
ATOM 739 N N . VAL A 1 101 ? 12.497 -5.498 1.049 1.00 90.94 101 VAL A N 1
ATOM 740 C CA . VAL A 1 101 ? 13.546 -4.481 1.205 1.00 90.94 101 VAL A CA 1
ATOM 741 C C . VAL A 1 101 ? 14.352 -4.339 -0.076 1.00 90.94 101 VAL A C 1
ATOM 743 O O . VAL A 1 101 ? 14.572 -5.308 -0.803 1.00 90.94 101 VAL A O 1
ATOM 746 N N . THR A 1 102 ? 14.771 -3.113 -0.358 1.00 89.38 102 THR A N 1
ATOM 747 C CA . THR A 1 102 ? 15.561 -2.750 -1.541 1.00 89.38 102 THR A CA 1
ATOM 748 C C . THR A 1 102 ? 17.006 -2.411 -1.186 1.00 89.38 102 THR A C 1
ATOM 750 O O . THR A 1 102 ? 17.847 -2.327 -2.081 1.00 89.38 102 THR A O 1
ATOM 753 N N . GLY A 1 103 ? 17.294 -2.194 0.103 1.00 89.38 103 GLY A N 1
ATOM 754 C CA . GLY A 1 103 ? 18.571 -1.661 0.580 1.00 89.38 103 GLY A CA 1
ATOM 755 C C . GLY A 1 103 ? 18.661 -0.135 0.473 1.00 89.38 103 GLY A C 1
ATOM 756 O O . GLY A 1 103 ? 19.676 0.451 0.848 1.00 89.38 103 GLY A O 1
ATOM 757 N N . VAL A 1 104 ? 17.609 0.531 -0.018 1.00 90.25 104 VAL A N 1
ATOM 758 C CA . VAL A 1 104 ? 17.524 1.991 -0.114 1.00 90.25 104 VAL A CA 1
ATOM 759 C C . VAL A 1 104 ? 16.603 2.507 0.982 1.00 90.25 104 VAL A C 1
ATOM 761 O O . VAL A 1 104 ? 15.387 2.353 0.899 1.00 90.25 104 VAL A O 1
ATOM 764 N N . GLU A 1 105 ? 17.165 3.211 1.967 1.00 90.56 105 GLU A N 1
ATOM 765 C CA . GLU A 1 105 ? 16.430 3.671 3.157 1.00 90.56 105 GLU A CA 1
ATOM 766 C C . GLU A 1 105 ? 15.113 4.386 2.820 1.00 90.56 105 GLU A C 1
ATOM 768 O O . GLU A 1 105 ? 14.067 4.074 3.382 1.00 90.56 105 GLU A O 1
ATOM 773 N N . ARG A 1 106 ? 15.131 5.310 1.852 1.00 91.62 106 ARG A N 1
ATOM 774 C CA . ARG A 1 106 ? 13.931 6.063 1.451 1.00 91.62 106 ARG A CA 1
ATOM 775 C C . ARG A 1 106 ? 12.840 5.177 0.837 1.00 91.62 106 ARG A C 1
ATOM 777 O O . ARG A 1 106 ? 11.662 5.517 0.933 1.00 91.62 106 ARG A O 1
ATOM 784 N N . ALA A 1 107 ? 13.223 4.108 0.142 1.00 90.38 107 ALA A N 1
ATOM 785 C CA . ALA A 1 107 ? 12.281 3.171 -0.461 1.00 90.38 107 ALA A CA 1
ATOM 786 C C . ALA A 1 107 ? 11.737 2.177 0.575 1.00 90.38 107 ALA A C 1
ATOM 788 O O . ALA A 1 107 ? 10.570 1.802 0.489 1.00 90.38 107 ALA A O 1
ATOM 789 N N . ASP A 1 108 ? 12.550 1.827 1.573 1.00 92.25 108 ASP A N 1
ATOM 790 C CA . ASP A 1 108 ? 12.207 0.845 2.605 1.00 92.25 108 ASP A CA 1
ATOM 791 C C . ASP A 1 108 ? 11.452 1.473 3.797 1.00 92.25 108 ASP A C 1
ATOM 793 O O . ASP A 1 108 ? 10.728 0.780 4.513 1.00 92.25 108 ASP A O 1
ATOM 797 N N . ASP A 1 109 ? 11.549 2.793 3.993 1.00 94.38 109 ASP A N 1
ATOM 798 C CA . ASP A 1 109 ? 10.906 3.526 5.095 1.00 94.38 109 ASP A CA 1
ATOM 799 C C . ASP A 1 109 ? 9.389 3.270 5.253 1.00 94.38 109 ASP A C 1
ATOM 801 O O . ASP A 1 109 ? 8.939 3.023 6.380 1.00 94.38 109 ASP A O 1
ATOM 805 N N . PRO A 1 110 ? 8.572 3.249 4.179 1.00 94.88 110 PRO A N 1
ATOM 806 C CA . PRO A 1 110 ? 7.151 2.940 4.307 1.00 94.88 110 PRO A CA 1
ATOM 807 C C . PRO A 1 110 ? 6.889 1.520 4.821 1.00 94.88 110 PRO A C 1
ATOM 809 O O . PRO A 1 110 ? 6.014 1.334 5.665 1.00 94.88 110 PRO A O 1
ATOM 812 N N . VAL A 1 111 ? 7.670 0.541 4.350 1.00 95.00 111 VAL A N 1
ATOM 813 C CA . VAL A 1 111 ? 7.568 -0.869 4.759 1.00 95.00 111 VAL A CA 1
ATOM 814 C C . VAL A 1 111 ? 7.959 -1.006 6.229 1.00 95.00 111 VAL A C 1
ATOM 816 O O . VAL A 1 111 ? 7.229 -1.615 7.012 1.00 95.00 111 VAL A O 1
ATOM 819 N N . ARG A 1 112 ? 9.061 -0.360 6.629 1.00 95.12 112 ARG A N 1
ATOM 820 C CA . ARG A 1 112 ? 9.502 -0.282 8.027 1.00 95.12 112 ARG A CA 1
ATOM 821 C C . ARG A 1 112 ? 8.424 0.305 8.930 1.00 95.12 112 ARG A C 1
ATOM 823 O O . ARG A 1 112 ? 8.121 -0.261 9.977 1.00 95.12 112 ARG A O 1
ATOM 830 N N . THR A 1 113 ? 7.814 1.409 8.508 1.00 95.88 113 THR A N 1
ATOM 831 C CA . THR A 1 113 ? 6.735 2.069 9.254 1.00 95.88 113 THR A CA 1
ATOM 832 C C . THR A 1 113 ? 5.527 1.150 9.414 1.00 95.88 113 THR A C 1
ATOM 834 O O . THR A 1 113 ? 4.952 1.090 10.498 1.00 95.88 113 THR A O 1
ATOM 837 N N . ALA A 1 114 ? 5.160 0.403 8.370 1.00 95.75 114 ALA A N 1
ATOM 838 C CA . ALA A 1 114 ? 4.077 -0.573 8.433 1.00 95.75 114 ALA A CA 1
ATOM 839 C C . ALA A 1 114 ? 4.373 -1.725 9.407 1.00 95.75 114 ALA A C 1
ATOM 841 O O . ALA A 1 114 ? 3.504 -2.068 10.206 1.00 95.75 114 ALA A O 1
ATOM 842 N N . VAL A 1 115 ? 5.587 -2.288 9.385 1.00 95.75 115 VAL A N 1
ATOM 843 C CA . VAL A 1 115 ? 5.993 -3.358 10.319 1.00 95.75 115 VAL A CA 1
ATOM 844 C C . VAL A 1 115 ? 5.906 -2.879 11.768 1.00 95.75 115 VAL A C 1
ATOM 846 O O . VAL A 1 115 ? 5.269 -3.533 12.593 1.00 95.75 115 VAL A O 1
ATOM 849 N N . VAL A 1 116 ? 6.478 -1.708 12.060 1.00 95.25 116 VAL A N 1
ATOM 850 C CA . VAL A 1 116 ? 6.465 -1.129 13.412 1.00 95.25 116 VAL A CA 1
ATOM 851 C C . VAL A 1 116 ? 5.042 -0.785 13.856 1.00 95.25 116 VAL A C 1
ATOM 853 O O . VAL A 1 116 ? 4.683 -1.027 15.006 1.00 95.25 116 VAL A O 1
ATOM 856 N N . ALA A 1 117 ? 4.200 -0.269 12.956 1.00 94.44 117 ALA A N 1
ATOM 857 C CA . ALA A 1 117 ? 2.805 0.046 13.263 1.00 94.44 117 ALA A CA 1
ATOM 858 C C . ALA A 1 117 ? 1.980 -1.193 13.653 1.00 94.44 117 ALA A C 1
ATOM 860 O O . ALA A 1 117 ? 1.019 -1.065 14.407 1.00 94.44 117 ALA A O 1
ATOM 861 N N . LEU A 1 118 ? 2.363 -2.380 13.173 1.00 95.25 118 LEU A N 1
ATOM 862 C CA . LEU A 1 118 ? 1.760 -3.661 13.554 1.00 95.25 118 LEU A CA 1
ATOM 863 C C . LEU A 1 118 ? 2.388 -4.277 14.818 1.00 95.25 118 LEU A C 1
ATOM 865 O O . LEU A 1 118 ? 2.038 -5.395 15.184 1.00 95.25 118 LEU A O 1
ATOM 869 N N . GLY A 1 119 ? 3.311 -3.572 15.482 1.00 93.31 119 GLY A N 1
ATOM 870 C CA . GLY A 1 119 ? 4.024 -4.058 16.666 1.00 93.31 119 GLY A CA 1
ATOM 871 C C . GLY A 1 119 ? 5.173 -5.020 16.358 1.00 93.31 119 GLY A C 1
ATOM 872 O O . GLY A 1 119 ? 5.713 -5.633 17.275 1.00 93.31 119 GLY A O 1
ATOM 873 N N . GLY A 1 120 ? 5.550 -5.167 15.085 1.00 92.31 120 GLY A N 1
ATOM 874 C CA . GLY A 1 120 ? 6.677 -5.995 14.675 1.00 92.31 120 GLY A CA 1
ATOM 875 C C . GLY A 1 120 ? 8.022 -5.317 14.928 1.00 92.31 120 GLY A C 1
ATOM 876 O O . GLY A 1 120 ? 8.158 -4.095 14.837 1.00 92.31 120 GLY A O 1
ATOM 877 N N . GLU A 1 121 ? 9.043 -6.128 15.193 1.00 92.44 121 GLU A N 1
ATOM 878 C CA . GLU A 1 121 ? 10.430 -5.671 15.192 1.00 92.44 121 GLU A CA 1
ATOM 879 C C . GLU A 1 121 ? 10.919 -5.525 13.749 1.00 92.44 121 GLU A C 1
ATOM 881 O O . GLU A 1 121 ? 10.679 -6.392 12.908 1.00 92.44 121 GLU A O 1
ATOM 886 N N . TRP A 1 122 ? 11.611 -4.423 13.452 1.00 91.31 122 TRP A N 1
ATOM 887 C CA . TRP A 1 122 ? 12.286 -4.252 12.171 1.00 91.31 122 TRP A CA 1
ATOM 888 C C . TRP A 1 122 ? 13.693 -4.853 12.266 1.00 91.31 122 TRP A C 1
ATOM 890 O O . TRP A 1 122 ? 14.540 -4.270 12.951 1.00 91.31 122 TRP A O 1
ATOM 900 N N . PRO A 1 123 ? 13.961 -6.005 11.627 1.00 85.12 123 PRO A N 1
ATOM 901 C CA . PRO A 1 123 ? 15.292 -6.593 11.653 1.00 85.12 123 PRO A CA 1
ATOM 902 C C . PRO A 1 123 ? 16.272 -5.740 10.840 1.00 85.12 123 PRO A C 1
ATOM 904 O O . PRO A 1 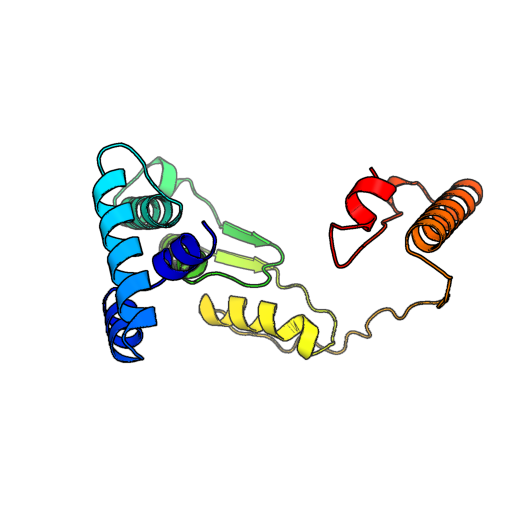123 ? 15.866 -4.975 9.965 1.00 85.12 123 PRO A O 1
ATOM 907 N N . ASP A 1 124 ? 17.572 -5.908 11.089 1.00 83.31 124 ASP A N 1
ATOM 908 C CA . ASP A 1 124 ? 18.596 -5.437 10.154 1.00 83.31 124 ASP A CA 1
ATOM 909 C C . ASP A 1 124 ? 18.436 -6.223 8.838 1.00 83.31 124 ASP A C 1
ATOM 911 O O . ASP A 1 124 ? 18.626 -7.444 8.840 1.00 83.31 124 ASP A O 1
ATOM 915 N N . PRO A 1 125 ? 18.049 -5.571 7.725 1.00 77.88 125 PRO A N 1
ATOM 916 C CA . PRO A 1 125 ? 17.808 -6.261 6.462 1.00 77.88 125 PRO A CA 1
ATOM 917 C C . PRO A 1 125 ? 19.093 -6.800 5.815 1.00 77.88 125 PRO A C 1
ATOM 919 O O . PRO A 1 125 ? 19.020 -7.497 4.801 1.00 77.88 125 PRO A O 1
ATOM 922 N N . GLY A 1 126 ? 20.267 -6.486 6.374 1.00 80.12 126 GLY A N 1
ATOM 923 C CA . GLY A 1 126 ? 21.554 -6.772 5.760 1.00 80.12 126 GLY A CA 1
ATOM 924 C C . GLY A 1 126 ? 21.831 -5.870 4.555 1.00 80.12 126 GLY A C 1
ATOM 925 O O . GLY A 1 126 ? 21.056 -4.982 4.196 1.00 80.12 126 GLY A O 1
ATOM 926 N N . SER A 1 127 ? 22.978 -6.087 3.908 1.00 78.06 127 SER A N 1
ATOM 927 C CA . SER A 1 127 ? 23.335 -5.343 2.699 1.00 78.06 127 SER A CA 1
ATOM 928 C C . SER A 1 127 ? 22.647 -5.956 1.481 1.00 78.06 127 SER A C 1
ATOM 930 O O . SER A 1 127 ? 22.976 -7.066 1.066 1.00 78.06 127 SER A O 1
ATOM 932 N N . THR A 1 128 ? 21.707 -5.214 0.897 1.00 81.12 128 THR A N 1
ATOM 933 C CA . THR A 1 128 ? 21.158 -5.488 -0.436 1.00 81.12 128 THR A CA 1
ATOM 934 C C . THR A 1 128 ? 21.588 -4.359 -1.364 1.00 81.12 128 THR A C 1
ATOM 936 O O . THR A 1 128 ? 21.356 -3.191 -1.061 1.00 81.12 128 THR A O 1
ATOM 939 N N . ALA A 1 129 ? 22.238 -4.685 -2.482 1.00 81.56 129 ALA A N 1
ATOM 940 C CA . ALA A 1 129 ? 22.533 -3.703 -3.519 1.00 81.56 129 ALA A CA 1
ATOM 941 C C . ALA A 1 129 ? 21.314 -3.592 -4.450 1.00 81.56 129 ALA A C 1
ATOM 943 O O . ALA A 1 129 ? 20.939 -4.602 -5.055 1.00 81.56 129 ALA A O 1
ATOM 944 N N . PRO A 1 130 ? 20.678 -2.414 -4.577 1.00 84.12 130 PRO A N 1
ATOM 945 C CA . PRO A 1 130 ? 19.565 -2.253 -5.500 1.00 84.12 130 PRO A CA 1
ATOM 946 C C . PRO A 1 130 ? 20.060 -2.432 -6.938 1.00 84.12 130 PRO A C 1
ATOM 948 O O . PRO A 1 130 ? 21.135 -1.950 -7.299 1.00 84.12 130 PRO A O 1
ATOM 951 N N . ALA A 1 131 ? 19.259 -3.093 -7.773 1.00 84.19 131 ALA A N 1
ATOM 952 C CA . ALA A 1 131 ? 19.528 -3.136 -9.203 1.00 84.19 131 ALA A CA 1
ATOM 953 C C . ALA A 1 131 ? 19.470 -1.709 -9.774 1.00 84.19 131 ALA A C 1
ATOM 955 O O . ALA A 1 131 ? 18.503 -0.976 -9.549 1.00 84.19 131 ALA A O 1
ATOM 956 N N . THR A 1 132 ? 20.512 -1.309 -10.499 1.00 86.88 132 THR A N 1
ATOM 957 C CA . THR A 1 132 ? 20.548 -0.046 -11.242 1.00 86.88 132 THR A CA 1
ATOM 958 C C . THR A 1 132 ? 20.138 -0.278 -12.686 1.00 86.88 132 THR A C 1
ATOM 960 O O . THR A 1 132 ? 20.313 -1.373 -13.208 1.00 86.88 132 THR A O 1
ATOM 963 N N . ALA A 1 133 ? 19.616 0.757 -13.341 1.00 89.19 133 ALA A N 1
ATOM 964 C CA . ALA A 1 133 ? 19.311 0.680 -14.762 1.00 89.19 133 ALA A CA 1
ATOM 965 C C . ALA A 1 133 ? 20.593 0.470 -15.588 1.00 89.19 133 ALA A C 1
ATOM 967 O O . ALA A 1 133 ? 21.593 1.151 -15.353 1.00 89.19 133 ALA A O 1
ATOM 968 N N . ASP A 1 134 ? 20.535 -0.428 -16.572 1.00 90.56 134 ASP A N 1
ATOM 969 C CA . ASP A 1 134 ? 21.636 -0.672 -17.515 1.00 90.56 134 ASP A CA 1
ATOM 970 C C . ASP A 1 134 ? 21.771 0.453 -18.555 1.00 90.56 134 ASP A C 1
ATOM 972 O O . ASP A 1 134 ? 22.852 0.699 -19.091 1.00 90.56 134 ASP A O 1
ATOM 976 N N . ALA A 1 135 ? 20.671 1.159 -18.832 1.00 90.75 135 ALA A N 1
ATOM 977 C CA . ALA A 1 135 ? 20.605 2.245 -19.799 1.00 90.75 135 ALA A CA 1
ATOM 978 C C . ALA A 1 135 ? 19.621 3.340 -19.360 1.00 90.75 135 ALA A C 1
ATOM 980 O O . ALA A 1 135 ? 18.654 3.090 -18.639 1.00 90.75 135 ALA A O 1
ATOM 981 N N . ALA A 1 136 ? 19.860 4.562 -19.838 1.00 92.94 136 ALA A N 1
ATOM 982 C CA . ALA A 1 136 ? 18.952 5.695 -19.710 1.00 92.94 136 ALA A CA 1
ATOM 983 C C . ALA A 1 136 ? 18.826 6.393 -21.068 1.00 92.94 136 ALA A C 1
ATOM 985 O O . ALA A 1 136 ? 19.829 6.648 -21.736 1.00 92.94 136 ALA A O 1
ATOM 986 N N . LEU A 1 137 ? 17.595 6.711 -21.463 1.00 92.69 137 LEU A N 1
ATOM 987 C CA . LEU A 1 137 ? 17.280 7.366 -22.728 1.00 92.69 137 LEU A CA 1
ATOM 988 C C . LEU A 1 137 ? 16.487 8.645 -22.459 1.00 92.69 137 LEU A C 1
ATOM 990 O O . LEU A 1 137 ? 15.641 8.680 -21.570 1.00 92.69 137 LEU A O 1
ATOM 994 N N . SER A 1 138 ? 16.748 9.677 -23.257 1.00 94.94 138 SER A N 1
ATOM 995 C CA . SER A 1 138 ? 15.924 10.881 -23.331 1.00 94.94 138 SER A CA 1
ATOM 996 C C . SER A 1 138 ? 15.290 10.955 -24.717 1.00 94.94 138 SER A C 1
ATOM 998 O O . SER A 1 138 ? 15.992 10.825 -25.722 1.00 94.94 138 SER A O 1
ATOM 1000 N N . VAL A 1 139 ? 13.977 11.145 -24.767 1.00 94.69 139 VAL A N 1
ATOM 1001 C CA . VAL A 1 139 ? 13.192 11.306 -26.000 1.00 94.69 139 VAL A CA 1
ATOM 1002 C C . VAL A 1 139 ? 12.274 12.520 -25.865 1.00 94.69 139 VAL A C 1
ATOM 1004 O O . VAL A 1 139 ? 12.197 13.135 -24.802 1.00 94.69 139 VAL A O 1
ATOM 1007 N N . SER A 1 140 ? 11.627 12.916 -26.958 1.00 92.38 140 SER A N 1
ATOM 1008 C CA . SER A 1 140 ? 10.877 14.174 -27.033 1.00 92.38 140 SER A CA 1
ATOM 1009 C C . SER A 1 140 ? 9.587 14.188 -26.223 1.00 92.38 140 SER A C 1
ATOM 1011 O O . SER A 1 140 ? 9.242 15.229 -25.662 1.00 92.38 140 SER A O 1
ATOM 1013 N N . ASP A 1 141 ? 8.859 13.075 -26.190 1.00 92.69 141 ASP A N 1
ATOM 1014 C CA . ASP A 1 141 ? 7.539 12.990 -25.574 1.00 92.69 141 ASP A CA 1
ATOM 1015 C C . ASP A 1 141 ? 7.202 11.564 -25.111 1.00 92.69 141 ASP A C 1
ATOM 1017 O O . ASP A 1 141 ? 7.926 10.602 -25.371 1.00 92.69 141 ASP A O 1
ATOM 1021 N N . ALA A 1 142 ? 6.074 11.438 -24.412 1.00 91.44 142 ALA A N 1
ATOM 1022 C CA . ALA A 1 142 ? 5.606 10.171 -23.866 1.00 91.44 142 ALA A CA 1
ATOM 1023 C C . ALA A 1 142 ? 5.227 9.134 -24.940 1.00 91.44 142 ALA A C 1
ATOM 1025 O O . ALA A 1 142 ? 5.300 7.935 -24.664 1.00 91.44 142 ALA A O 1
ATOM 1026 N N . ASP A 1 143 ? 4.830 9.560 -26.146 1.00 92.62 143 ASP A N 1
ATOM 1027 C CA . ASP A 1 143 ? 4.518 8.631 -27.237 1.00 92.62 143 ASP A CA 1
ATOM 1028 C C . ASP A 1 143 ? 5.802 7.935 -27.707 1.00 92.62 143 ASP A C 1
ATOM 1030 O O . ASP A 1 143 ? 5.819 6.716 -27.920 1.00 92.62 143 ASP A O 1
ATOM 1034 N N . ASP A 1 144 ? 6.900 8.686 -27.805 1.00 94.38 144 ASP A N 1
ATOM 1035 C CA . ASP A 1 144 ? 8.214 8.138 -28.125 1.00 94.38 144 ASP A CA 1
ATOM 1036 C C . ASP A 1 144 ? 8.805 7.296 -26.985 1.00 94.38 144 ASP A C 1
ATOM 1038 O O . ASP A 1 144 ? 9.419 6.261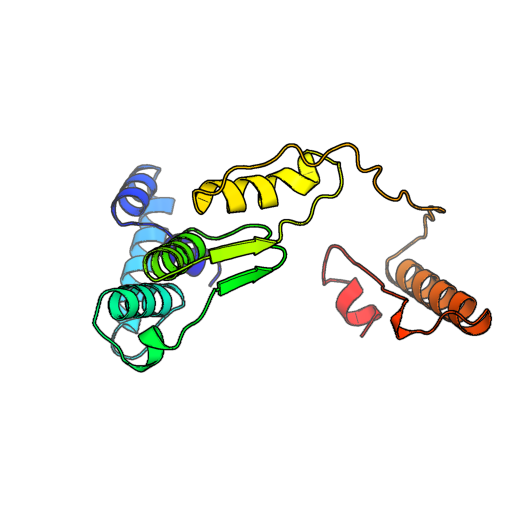 -27.267 1.00 94.38 144 ASP A O 1
ATOM 1042 N N . GLU A 1 145 ? 8.575 7.657 -25.716 1.00 94.56 145 GLU A N 1
ATOM 1043 C CA . GLU A 1 145 ? 8.995 6.837 -24.564 1.00 94.56 145 GLU A CA 1
ATOM 1044 C C . GLU A 1 145 ? 8.333 5.458 -24.604 1.00 94.56 145 GLU A C 1
ATOM 1046 O O . GLU A 1 145 ? 9.011 4.430 -24.514 1.00 94.56 145 GLU A O 1
ATOM 1051 N N . VAL A 1 146 ? 7.011 5.423 -24.805 1.00 94.25 146 VAL A N 1
ATOM 1052 C CA . VAL A 1 146 ? 6.247 4.172 -24.888 1.00 94.25 146 VAL A CA 1
ATOM 1053 C C . VAL A 1 146 ? 6.666 3.365 -26.108 1.00 94.25 146 VAL A C 1
ATOM 1055 O O . VAL A 1 146 ? 6.896 2.159 -26.002 1.00 94.25 146 VAL A O 1
ATOM 1058 N N . ARG A 1 147 ? 6.835 4.016 -27.264 1.00 93.88 147 ARG A N 1
ATOM 1059 C CA . ARG A 1 147 ? 7.303 3.343 -28.479 1.00 93.88 147 ARG A CA 1
ATOM 1060 C C . ARG A 1 147 ? 8.672 2.703 -28.266 1.00 93.88 147 ARG A C 1
ATOM 1062 O O . AR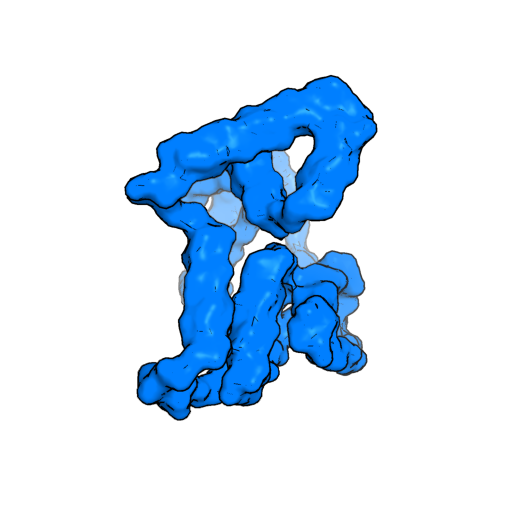G A 1 147 ? 8.893 1.595 -28.753 1.00 93.88 147 ARG A O 1
ATOM 1069 N N . HIS A 1 148 ? 9.582 3.370 -27.560 1.00 95.06 148 HIS A N 1
ATOM 1070 C CA . HIS A 1 148 ? 10.890 2.807 -27.244 1.00 95.06 148 HIS A CA 1
ATOM 1071 C C . HIS A 1 148 ? 10.779 1.632 -26.263 1.00 95.06 148 HIS A C 1
ATOM 1073 O O . HIS A 1 148 ? 11.302 0.561 -26.557 1.00 95.06 148 HIS A O 1
ATOM 1079 N N . ALA A 1 149 ? 10.019 1.774 -25.173 1.00 94.44 149 ALA A N 1
ATOM 1080 C CA . ALA A 1 149 ? 9.802 0.697 -24.203 1.00 94.44 149 ALA A CA 1
ATOM 1081 C C . ALA A 1 149 ? 9.206 -0.570 -24.848 1.00 94.44 149 ALA A C 1
ATOM 1083 O O . ALA A 1 149 ? 9.663 -1.682 -24.583 1.00 94.44 149 ALA A O 1
ATOM 1084 N N . VAL A 1 150 ? 8.226 -0.415 -25.747 1.00 94.31 150 VAL A N 1
ATOM 1085 C CA . VAL A 1 150 ? 7.641 -1.543 -26.490 1.00 94.31 150 VAL A CA 1
ATOM 1086 C C . VAL A 1 150 ? 8.667 -2.182 -27.426 1.00 94.31 150 VAL A C 1
ATOM 1088 O O . VAL A 1 150 ? 8.739 -3.408 -27.492 1.00 94.31 150 VAL A O 1
ATOM 1091 N N . ARG A 1 151 ? 9.486 -1.389 -28.135 1.00 95.19 151 ARG A N 1
ATOM 1092 C CA . ARG A 1 151 ? 10.551 -1.941 -28.992 1.00 95.19 151 ARG A CA 1
ATOM 1093 C C . ARG A 1 151 ? 11.556 -2.766 -28.191 1.00 95.19 151 ARG A C 1
ATOM 1095 O O . ARG A 1 151 ? 11.896 -3.851 -28.646 1.00 95.19 151 ARG A O 1
ATOM 1102 N N . GLU A 1 152 ? 11.974 -2.294 -27.020 1.00 95.31 152 GLU A N 1
ATOM 1103 C CA . GLU A 1 152 ? 12.901 -3.022 -26.142 1.00 95.31 152 GLU A CA 1
ATOM 1104 C C . GLU A 1 152 ? 12.304 -4.351 -25.663 1.00 95.31 152 GLU A C 1
ATOM 1106 O O . GLU A 1 152 ? 12.963 -5.387 -25.719 1.00 95.31 152 GLU A O 1
ATOM 1111 N N . ILE A 1 153 ? 11.021 -4.367 -25.283 1.00 95.88 153 ILE A N 1
ATOM 1112 C CA . ILE A 1 153 ? 10.329 -5.613 -24.915 1.00 95.88 153 ILE A CA 1
ATOM 1113 C C . ILE A 1 153 ? 10.276 -6.586 -26.093 1.00 95.88 153 ILE A C 1
ATOM 1115 O O . ILE A 1 153 ? 10.529 -7.778 -25.919 1.00 95.88 153 ILE A O 1
ATOM 1119 N N . MET A 1 154 ? 9.959 -6.096 -27.294 1.00 96.69 154 MET A N 1
ATOM 1120 C CA . MET A 1 154 ? 9.900 -6.942 -28.486 1.00 96.69 154 MET A CA 1
ATOM 1121 C C . MET A 1 154 ? 11.280 -7.471 -28.884 1.00 96.69 154 MET A C 1
ATOM 1123 O O . MET A 1 154 ? 11.380 -8.629 -29.279 1.00 96.69 154 MET A O 1
ATOM 1127 N N . ALA A 1 155 ? 12.333 -6.660 -28.754 1.00 96.75 155 ALA A N 1
ATOM 1128 C CA . ALA A 1 155 ? 13.710 -7.089 -28.978 1.00 96.75 155 ALA A CA 1
ATOM 1129 C C . ALA A 1 155 ? 14.114 -8.183 -27.978 1.00 96.75 155 ALA A C 1
ATOM 1131 O O . ALA A 1 155 ? 14.519 -9.265 -28.395 1.00 96.75 155 ALA A O 1
ATOM 1132 N N . ALA A 1 156 ? 13.878 -7.968 -26.680 1.00 95.94 156 ALA A N 1
ATOM 1133 C CA . ALA A 1 156 ? 14.137 -8.972 -25.648 1.00 95.94 156 ALA A CA 1
ATOM 1134 C C . ALA A 1 156 ? 13.356 -10.276 -25.894 1.00 95.94 156 ALA A C 1
ATOM 1136 O O . ALA A 1 156 ? 13.888 -11.371 -25.707 1.00 95.94 156 ALA A O 1
ATOM 1137 N N . ALA A 1 157 ? 12.102 -10.176 -26.347 1.00 96.75 157 ALA A N 1
ATOM 1138 C CA . ALA A 1 157 ? 11.287 -11.338 -26.683 1.00 96.75 157 ALA A CA 1
ATOM 1139 C C . ALA A 1 157 ? 11.810 -12.105 -27.905 1.00 96.75 157 ALA A C 1
ATOM 1141 O O . ALA A 1 157 ? 11.815 -13.338 -27.890 1.00 96.75 157 ALA A O 1
ATOM 1142 N N . LEU A 1 158 ? 12.274 -11.398 -28.940 1.00 97.31 158 LEU A N 1
ATOM 1143 C CA . LEU A 1 158 ? 12.936 -12.000 -30.103 1.00 97.31 158 LEU A CA 1
ATOM 1144 C C . LEU A 1 158 ? 14.245 -12.703 -29.713 1.00 97.31 158 LEU A C 1
ATOM 1146 O O . LEU A 1 158 ? 14.539 -13.767 -30.256 1.00 97.31 158 LEU A O 1
ATOM 1150 N N . ASP A 1 159 ? 14.956 -12.174 -28.717 1.00 97.44 159 ASP A N 1
ATOM 1151 C CA . ASP A 1 159 ? 16.155 -12.782 -28.124 1.00 97.44 159 ASP A CA 1
ATOM 1152 C C . ASP A 1 159 ? 15.837 -13.906 -27.110 1.00 97.44 159 ASP A C 1
ATOM 1154 O O . ASP A 1 159 ? 16.734 -14.485 -26.494 1.00 97.44 159 ASP A O 1
ATOM 1158 N N . GLY A 1 160 ? 14.558 -14.267 -26.958 1.00 97.38 160 GLY A N 1
ATOM 1159 C CA . GLY A 1 160 ? 14.109 -15.435 -26.198 1.00 97.38 160 GLY A CA 1
ATOM 1160 C C . GLY A 1 160 ? 13.660 -15.159 -24.762 1.00 97.38 160 GLY A C 1
ATOM 1161 O O . GLY A 1 160 ? 13.344 -16.109 -24.041 1.00 97.38 160 GLY A O 1
ATOM 1162 N N . VAL A 1 161 ? 13.586 -13.898 -24.325 1.00 97.50 161 VAL A N 1
ATOM 1163 C CA . VAL A 1 161 ? 13.007 -13.547 -23.019 1.00 97.50 161 VAL A CA 1
ATOM 1164 C C . VAL A 1 161 ? 11.483 -13.731 -23.074 1.00 97.50 161 VAL A C 1
ATOM 1166 O O . VAL A 1 161 ? 10.812 -13.067 -23.862 1.00 97.50 161 VAL A O 1
ATOM 1169 N N . PRO A 1 162 ? 10.873 -14.599 -22.244 1.00 97.12 162 PRO A N 1
ATOM 1170 C CA . PRO A 1 162 ? 9.421 -14.742 -22.246 1.00 97.12 162 PRO A CA 1
ATOM 1171 C C . PRO A 1 162 ? 8.745 -13.423 -21.860 1.00 97.12 162 PRO A C 1
ATOM 1173 O O . PRO A 1 162 ? 9.117 -12.830 -20.850 1.00 97.12 162 PRO A O 1
ATOM 1176 N N . LEU A 1 163 ? 7.699 -13.014 -22.588 1.00 94.00 163 LEU A N 1
ATOM 1177 C CA . LEU A 1 163 ? 6.980 -11.754 -22.327 1.00 94.00 163 LEU A CA 1
ATOM 1178 C C . LEU A 1 163 ? 6.481 -11.628 -20.878 1.00 94.00 163 LEU A C 1
ATOM 1180 O O . LEU A 1 163 ? 6.486 -10.538 -20.322 1.00 94.00 163 LEU A O 1
ATOM 1184 N N . GLY A 1 164 ? 6.127 -12.743 -20.226 1.00 94.94 164 GLY A N 1
ATOM 1185 C CA . GLY A 1 164 ? 5.748 -12.769 -18.805 1.00 94.94 164 GLY A CA 1
ATOM 1186 C C . GLY A 1 164 ? 6.880 -12.429 -17.822 1.00 94.94 164 GLY A C 1
ATOM 1187 O O . GLY A 1 164 ? 6.641 -12.380 -16.619 1.00 94.94 164 GLY A O 1
ATOM 1188 N N . ARG A 1 165 ? 8.109 -12.217 -18.309 1.00 95.88 165 ARG A N 1
ATOM 1189 C CA . ARG A 1 165 ? 9.260 -11.718 -17.539 1.00 95.88 165 ARG A CA 1
ATOM 1190 C C . ARG A 1 165 ? 9.623 -10.269 -17.879 1.00 95.88 165 ARG A C 1
ATOM 1192 O O . ARG A 1 165 ? 10.592 -9.758 -17.326 1.00 95.88 165 ARG A O 1
ATOM 1199 N N . CYS A 1 166 ? 8.862 -9.617 -18.753 1.00 94.69 166 CYS A N 1
ATOM 1200 C CA . CYS A 1 166 ? 9.016 -8.209 -19.096 1.00 94.69 166 CYS A CA 1
ATOM 1201 C C . CYS A 1 166 ? 7.935 -7.384 -18.385 1.00 94.69 166 CYS A C 1
ATOM 1203 O O . CYS A 1 166 ? 6.790 -7.820 -18.266 1.00 94.69 166 CYS A O 1
ATOM 1205 N N . ALA A 1 167 ? 8.279 -6.179 -17.932 1.00 92.94 167 ALA A N 1
ATOM 1206 C CA . ALA A 1 167 ? 7.329 -5.253 -17.325 1.00 92.94 167 ALA A CA 1
ATOM 1207 C C . ALA A 1 167 ? 7.652 -3.811 -17.730 1.00 92.94 167 ALA A C 1
ATOM 1209 O O . ALA A 1 167 ? 8.818 -3.422 -17.759 1.00 92.94 167 ALA A O 1
ATOM 1210 N N . VAL A 1 168 ? 6.613 -3.015 -17.992 1.00 92.19 168 VAL A N 1
ATOM 1211 C CA . VAL A 1 168 ? 6.711 -1.555 -18.127 1.00 92.19 168 VAL A CA 1
ATOM 1212 C C . VAL A 1 168 ? 6.108 -0.933 -16.877 1.00 92.19 168 VAL A C 1
ATOM 1214 O O . VAL A 1 168 ? 4.961 -1.219 -16.537 1.00 92.19 168 VAL A O 1
ATOM 1217 N N . LEU A 1 169 ? 6.872 -0.081 -16.195 1.00 92.38 169 LEU A N 1
ATOM 1218 C CA . LEU A 1 169 ? 6.394 0.691 -15.051 1.00 92.38 169 LEU A CA 1
ATOM 1219 C C . LEU A 1 169 ? 6.342 2.171 -15.424 1.00 92.38 169 LEU A C 1
ATOM 1221 O O . LEU A 1 169 ? 7.244 2.680 -16.084 1.00 92.38 169 LEU A O 1
ATOM 1225 N N . TYR A 1 170 ? 5.307 2.869 -14.969 1.00 91.25 170 TYR A N 1
ATOM 1226 C CA . TYR A 1 170 ? 5.138 4.304 -15.182 1.00 91.25 170 TYR A CA 1
ATOM 1227 C C . TYR A 1 170 ? 4.644 4.976 -13.900 1.00 91.25 170 TYR A C 1
ATOM 1229 O O . TYR A 1 170 ? 3.868 4.405 -13.134 1.00 91.25 170 TYR A O 1
ATOM 1237 N N . GLY A 1 171 ? 5.103 6.205 -13.653 1.00 85.88 171 GLY A N 1
ATOM 1238 C CA . GLY A 1 171 ? 4.779 6.932 -12.421 1.00 85.88 171 GLY A CA 1
ATOM 1239 C C . GLY A 1 171 ? 3.363 7.514 -12.391 1.00 85.88 171 GLY A C 1
ATOM 1240 O O . GLY A 1 171 ? 2.777 7.634 -11.318 1.00 85.88 171 GLY A O 1
ATOM 1241 N N . ASN A 1 172 ? 2.804 7.862 -13.555 1.00 87.12 172 ASN A N 1
ATOM 1242 C CA . ASN A 1 172 ? 1.491 8.498 -13.682 1.00 87.12 172 ASN A CA 1
ATOM 1243 C C . ASN A 1 172 ? 0.660 7.826 -14.776 1.00 87.12 172 ASN A C 1
ATOM 1245 O O . ASN A 1 172 ? 1.175 7.505 -15.840 1.00 87.12 172 ASN A O 1
ATOM 1249 N N . ALA A 1 173 ? -0.640 7.654 -14.540 1.00 85.75 173 ALA A N 1
ATOM 1250 C CA . ALA A 1 173 ? -1.536 7.037 -15.519 1.00 85.75 173 ALA A CA 1
ATOM 1251 C C . ALA A 1 173 ? -1.809 7.919 -16.750 1.00 85.75 173 ALA A C 1
ATOM 1253 O O . ALA A 1 173 ? -2.151 7.395 -17.802 1.00 85.75 173 ALA A O 1
ATOM 1254 N N . ASP A 1 174 ? -1.649 9.235 -16.645 1.00 86.62 174 ASP A N 1
ATOM 1255 C CA . ASP A 1 174 ? -1.738 10.161 -17.777 1.00 86.62 174 ASP A CA 1
ATOM 1256 C C . ASP A 1 174 ? -0.333 10.727 -18.051 1.00 86.62 174 ASP A C 1
ATOM 1258 O O . ASP A 1 174 ? 0.288 11.228 -17.104 1.00 86.62 174 ASP A O 1
ATOM 1262 N N . PRO A 1 175 ? 0.208 10.622 -19.282 1.00 84.81 175 PRO A N 1
ATOM 1263 C CA . PRO A 1 175 ? -0.396 10.040 -20.493 1.00 84.81 175 PRO A CA 1
ATOM 1264 C C . PRO A 1 175 ? -0.198 8.526 -20.674 1.00 84.81 175 PRO A C 1
ATOM 1266 O O . PRO A 1 175 ? -0.822 7.939 -21.550 1.00 84.81 175 PRO A O 1
ATOM 1269 N N . TYR A 1 176 ? 0.638 7.862 -19.878 1.00 87.38 176 TYR A N 1
ATOM 1270 C CA . TYR A 1 176 ? 1.133 6.513 -20.200 1.00 87.38 176 TYR A CA 1
ATOM 1271 C C . TYR A 1 176 ? 0.075 5.406 -20.223 1.00 87.38 176 TYR A C 1
ATOM 1273 O O . TYR A 1 176 ? 0.142 4.501 -21.050 1.00 87.38 176 TYR A O 1
ATOM 1281 N N . GLY A 1 177 ? -0.929 5.481 -19.353 1.00 83.62 177 GLY A N 1
ATOM 1282 C CA . GLY A 1 177 ? -1.948 4.444 -19.210 1.00 83.62 177 GLY A CA 1
ATOM 1283 C C . GLY A 1 177 ? -2.776 4.233 -20.477 1.00 83.62 177 GLY A C 1
ATOM 1284 O O . GLY A 1 177 ? -3.130 3.100 -20.773 1.00 83.62 177 GLY A O 1
ATOM 1285 N N . ARG A 1 178 ? -3.038 5.293 -21.258 1.00 86.44 178 ARG A N 1
ATOM 1286 C CA . ARG A 1 178 ? -3.725 5.165 -22.559 1.00 86.44 178 ARG A CA 1
ATOM 1287 C C . ARG A 1 178 ? -2.804 4.716 -23.694 1.00 86.44 178 ARG A C 1
ATOM 1289 O O . ARG A 1 178 ? -3.299 4.301 -24.728 1.00 86.44 178 ARG A O 1
ATOM 1296 N N . LEU A 1 179 ? -1.496 4.910 -23.541 1.00 84.06 179 LEU A N 1
ATOM 1297 C CA . LEU A 1 179 ? -0.514 4.658 -24.597 1.00 84.06 179 LEU A CA 1
ATOM 1298 C C . LEU A 1 179 ? -0.013 3.212 -24.574 1.00 84.06 179 LEU A C 1
ATOM 1300 O O . LEU A 1 179 ? 0.424 2.702 -25.600 1.00 84.06 179 LEU A O 1
ATOM 1304 N N . ILE A 1 180 ? -0.062 2.574 -23.403 1.00 81.75 180 ILE A N 1
ATOM 1305 C CA . ILE A 1 180 ? 0.403 1.201 -23.171 1.00 81.75 180 ILE A CA 1
ATOM 1306 C C . ILE A 1 180 ? -0.745 0.176 -23.264 1.00 81.75 180 ILE A C 1
ATOM 1308 O O . ILE A 1 180 ? -0.481 -0.988 -23.559 1.00 81.75 180 ILE A O 1
ATOM 1312 N N . ALA A 1 181 ? -1.987 0.591 -22.982 1.00 66.44 181 ALA A N 1
ATOM 1313 C CA . ALA A 1 181 ? -3.180 -0.266 -22.992 1.00 66.44 181 ALA A CA 1
ATOM 1314 C C . ALA A 1 181 ? -3.695 -0.552 -24.409 1.00 66.44 181 ALA A C 1
ATOM 1316 O O . ALA A 1 181 ? -4.134 -1.703 -24.632 1.00 66.44 181 ALA A O 1
#

pLDDT: mean 90.32, std 5.33, range [64.06, 97.5]